Protein AF-A0A183HJS2-F1 (afdb_monomer_lite)

InterPro domains:
  IPR029033 Histidine phosphatase superfamily [G3DSA:3.40.50.1240] (1-101)
  IPR029033 Histidine phosphatase superfamily [SSF53254] (13-90)

pLDDT: mean 79.34, std 17.75, range [45.31, 97.69]

Sequence (130 aa):
MCTLDAKHKILSDGGYPKYTAAMFFELWNTTNGPGLKVYYHRNFTATQLENITNLLDHCSENMDSNGFCDYNKFRTHGIAYYPGNMNKLCHDMKSKRTSFHPDKHETKAAPTITVGPAVLTLLLSQVLIP

Radius of gyration: 26.14 Å; chains: 1; bounding box: 39×41×89 Å

Structure (mmCIF, N/CA/C/O backbone):
data_AF-A0A183HJS2-F1
#
_entry.id   AF-A0A183HJS2-F1
#
loop_
_atom_site.group_PDB
_atom_site.id
_atom_site.type_symbol
_atom_site.label_atom_id
_atom_site.label_alt_id
_atom_site.label_comp_id
_atom_site.label_asym_id
_atom_site.label_entity_id
_atom_site.label_seq_id
_atom_site.pdbx_PDB_ins_code
_atom_site.Cartn_x
_atom_site.Cartn_y
_atom_site.Cartn_z
_atom_site.occupancy
_atom_site.B_iso_or_equiv
_atom_site.auth_seq_id
_atom_site.auth_comp_id
_atom_site.auth_asym_id
_atom_site.auth_atom_id
_atom_site.pdbx_PDB_model_num
ATOM 1 N N . MET A 1 1 ? 2.538 -4.875 -5.409 1.00 84.38 1 MET A N 1
ATOM 2 C CA . MET A 1 1 ? 1.829 -3.890 -6.265 1.00 84.38 1 MET A CA 1
ATOM 3 C C . MET A 1 1 ? 0.901 -4.559 -7.272 1.00 84.38 1 MET A C 1
ATOM 5 O O . MET A 1 1 ? -0.281 -4.262 -7.234 1.00 84.38 1 MET A O 1
ATOM 9 N N . CYS A 1 2 ? 1.385 -5.444 -8.157 1.00 84.50 2 CYS A N 1
ATOM 10 C CA . CYS A 1 2 ? 0.538 -6.061 -9.195 1.00 84.50 2 CYS A CA 1
ATOM 11 C C . CYS A 1 2 ? -0.557 -6.974 -8.629 1.00 84.50 2 CYS A C 1
ATOM 13 O O . CYS A 1 2 ? -1.706 -6.856 -9.020 1.00 84.50 2 CYS A O 1
ATOM 15 N N . THR A 1 3 ? -0.225 -7.818 -7.651 1.00 85.94 3 THR A N 1
ATOM 16 C CA . THR A 1 3 ? -1.185 -8.693 -6.949 1.00 85.94 3 THR A CA 1
ATOM 17 C C . THR A 1 3 ? -2.167 -7.940 -6.047 1.00 85.94 3 THR A C 1
ATOM 19 O O . THR A 1 3 ? -2.972 -8.562 -5.375 1.00 85.94 3 THR A O 1
ATOM 22 N N . LEU A 1 4 ? -2.058 -6.612 -5.979 1.00 86.38 4 LEU A N 1
ATOM 23 C CA . LEU A 1 4 ? -2.936 -5.732 -5.204 1.00 86.38 4 LEU A CA 1
ATOM 24 C C . LEU A 1 4 ? -3.730 -4.791 -6.124 1.00 86.38 4 LEU A C 1
ATOM 26 O O . LEU A 1 4 ? -4.245 -3.784 -5.650 1.00 86.38 4 LEU A O 1
ATOM 30 N N . ASP A 1 5 ? -3.685 -5.045 -7.440 1.00 85.88 5 ASP A N 1
ATOM 31 C CA . ASP A 1 5 ? -4.206 -4.186 -8.512 1.00 85.88 5 ASP A CA 1
ATOM 32 C C . ASP A 1 5 ? -3.887 -2.685 -8.323 1.00 85.88 5 ASP A C 1
ATOM 34 O O . ASP A 1 5 ? -4.680 -1.785 -8.590 1.00 85.88 5 ASP A O 1
ATOM 38 N N . ALA A 1 6 ? -2.685 -2.387 -7.821 1.00 89.31 6 ALA A N 1
ATOM 39 C CA . ALA A 1 6 ? -2.305 -1.028 -7.430 1.00 89.31 6 ALA A CA 1
ATOM 40 C C . ALA A 1 6 ? -1.150 -0.460 -8.265 1.00 89.31 6 ALA A C 1
ATOM 42 O O . ALA A 1 6 ? -0.761 0.692 -8.082 1.00 89.31 6 ALA A O 1
ATOM 43 N N . LYS A 1 7 ? -0.574 -1.242 -9.194 1.00 89.44 7 LYS A N 1
ATOM 44 C CA . LYS A 1 7 ? 0.617 -0.823 -9.958 1.00 89.44 7 LYS A CA 1
ATOM 45 C C . LYS A 1 7 ? 0.375 0.497 -10.689 1.00 89.44 7 LYS A C 1
ATOM 47 O O . LYS A 1 7 ? 1.126 1.438 -10.470 1.00 89.44 7 LYS A O 1
ATOM 52 N N . HIS A 1 8 ? -0.656 0.562 -11.527 1.00 89.12 8 HIS A N 1
ATOM 53 C CA . HIS A 1 8 ? -0.938 1.742 -12.350 1.00 89.12 8 HIS A CA 1
ATOM 54 C C . HIS A 1 8 ? -1.498 2.918 -11.542 1.00 89.12 8 HIS A C 1
ATOM 56 O O . HIS A 1 8 ? -1.366 4.060 -11.960 1.00 89.12 8 HIS A O 1
ATOM 62 N N . LYS A 1 9 ? -2.069 2.639 -10.363 1.00 90.69 9 LYS A N 1
ATOM 63 C CA . LYS A 1 9 ? -2.579 3.650 -9.428 1.00 90.69 9 LYS A CA 1
ATOM 64 C C . LYS A 1 9 ? -1.433 4.341 -8.673 1.00 90.69 9 LYS A C 1
ATOM 66 O O . LYS A 1 9 ? -1.489 5.538 -8.429 1.00 90.69 9 LYS A O 1
ATOM 71 N N . ILE A 1 10 ? -0.377 3.597 -8.327 1.00 91.38 10 ILE A N 1
ATOM 72 C CA . ILE A 1 10 ? 0.778 4.113 -7.570 1.00 91.38 10 ILE A CA 1
ATOM 73 C C . ILE A 1 10 ? 1.897 4.618 -8.503 1.00 91.38 10 ILE A C 1
ATOM 75 O O . ILE A 1 10 ? 2.550 5.626 -8.216 1.00 91.38 10 ILE A O 1
ATOM 79 N N . LEU A 1 11 ? 2.145 3.917 -9.614 1.00 90.00 11 LEU A N 1
ATOM 80 C CA . LEU A 1 11 ? 3.157 4.245 -10.623 1.00 90.00 11 LEU A CA 1
ATOM 81 C C . LEU A 1 11 ? 2.471 4.846 -11.854 1.00 90.00 11 LEU A C 1
ATOM 83 O O . LEU A 1 11 ? 2.311 4.165 -12.868 1.00 90.00 11 LEU A O 1
ATOM 87 N N . SER A 1 12 ? 2.071 6.114 -11.751 1.00 72.31 12 SER A N 1
ATOM 88 C CA . SER A 1 12 ? 1.298 6.850 -12.763 1.00 72.31 12 SER A CA 1
ATOM 89 C C . SER A 1 12 ? 1.893 6.787 -14.180 1.00 72.31 12 SER A C 1
ATOM 91 O O . SER A 1 12 ? 1.156 6.798 -15.158 1.00 72.31 12 SER A O 1
ATOM 93 N N . ASP A 1 13 ? 3.214 6.623 -14.297 1.00 74.81 13 ASP A N 1
ATOM 94 C CA . ASP A 1 13 ? 3.931 6.588 -15.580 1.00 74.81 13 ASP A CA 1
ATOM 95 C C . ASP A 1 13 ? 4.028 5.167 -16.178 1.00 74.81 13 ASP A C 1
ATOM 97 O O . ASP A 1 13 ? 4.746 4.933 -17.150 1.00 74.81 13 ASP A O 1
ATOM 101 N N . GLY A 1 14 ? 3.396 4.164 -15.554 1.00 67.12 14 GLY A N 1
ATOM 102 C CA . GLY A 1 14 ? 3.448 2.758 -15.983 1.00 67.12 14 GLY A CA 1
ATOM 103 C C . GLY A 1 14 ? 4.801 2.058 -15.774 1.00 67.12 14 GLY A C 1
ATOM 104 O O . GLY A 1 14 ? 4.945 0.880 -16.117 1.00 67.12 14 GLY A O 1
ATOM 105 N N . GLY A 1 15 ? 5.777 2.760 -15.191 1.00 83.38 15 GLY A N 1
ATOM 106 C CA . GLY A 1 15 ? 7.144 2.290 -14.976 1.00 83.38 15 GLY A CA 1
ATOM 107 C C . GLY A 1 15 ? 7.318 1.281 -13.835 1.00 83.38 15 GLY A C 1
ATOM 108 O O . GLY A 1 15 ? 6.386 0.602 -13.396 1.00 83.38 15 GLY A O 1
ATOM 109 N N . TYR A 1 16 ? 8.559 1.181 -13.359 1.00 90.00 16 TYR A N 1
ATOM 110 C CA . TYR A 1 16 ? 8.962 0.339 -12.230 1.00 90.00 16 TYR A CA 1
ATOM 111 C C . TYR A 1 16 ? 9.289 1.195 -10.997 1.00 90.00 16 TYR A C 1
ATOM 113 O O . TYR A 1 16 ? 9.641 2.371 -11.156 1.00 90.00 16 TYR A O 1
ATOM 121 N N . PRO A 1 17 ? 9.199 0.629 -9.777 1.00 92.88 17 PRO A N 1
ATOM 122 C CA . PRO A 1 17 ? 9.664 1.304 -8.568 1.00 92.88 17 PRO A CA 1
ATOM 123 C C . PRO A 1 17 ? 11.116 1.780 -8.728 1.00 92.88 17 PRO A C 1
ATOM 125 O O . PRO A 1 17 ? 11.950 1.070 -9.293 1.00 92.88 17 PRO A O 1
ATOM 128 N N . LYS A 1 18 ? 11.416 3.002 -8.274 1.00 92.69 18 LYS A N 1
ATOM 129 C CA . LYS A 1 18 ? 12.769 3.573 -8.353 1.00 92.69 18 LYS A CA 1
ATOM 130 C C . LYS A 1 18 ? 13.671 2.973 -7.268 1.00 92.69 18 LYS A C 1
ATOM 132 O O . LYS A 1 18 ? 13.202 2.299 -6.356 1.00 92.69 18 LYS A O 1
ATOM 137 N N . TYR A 1 19 ? 14.976 3.233 -7.358 1.00 93.88 19 TYR A N 1
ATOM 138 C CA . TYR A 1 19 ? 15.920 2.878 -6.296 1.00 93.88 19 TYR A CA 1
ATOM 139 C C . TYR A 1 19 ? 15.426 3.400 -4.934 1.00 93.88 19 TYR A C 1
ATOM 141 O O . TYR A 1 19 ? 14.994 4.550 -4.853 1.00 93.88 19 TYR A O 1
ATOM 149 N N . THR A 1 20 ? 15.473 2.522 -3.922 1.00 95.94 20 THR A N 1
ATOM 150 C CA . THR A 1 20 ? 14.920 2.665 -2.554 1.00 95.94 20 THR A CA 1
ATOM 151 C C . THR A 1 20 ? 13.403 2.839 -2.435 1.00 95.94 20 THR A C 1
ATOM 153 O O . THR A 1 20 ? 12.898 3.165 -1.357 1.00 95.94 20 THR A O 1
ATOM 156 N N . ALA A 1 21 ? 12.648 2.590 -3.504 1.00 95.56 21 ALA A N 1
ATOM 157 C CA . ALA A 1 21 ? 11.203 2.515 -3.387 1.00 95.56 21 ALA A CA 1
ATOM 158 C C . ALA A 1 21 ? 10.793 1.377 -2.441 1.00 95.56 21 ALA A C 1
ATOM 160 O O . ALA A 1 21 ? 11.324 0.267 -2.526 1.00 95.56 21 ALA A O 1
ATOM 161 N N . ALA A 1 22 ? 9.834 1.645 -1.561 1.00 96.06 22 ALA A N 1
ATOM 162 C CA . ALA A 1 22 ? 9.387 0.686 -0.558 1.00 96.06 22 ALA A CA 1
ATOM 163 C C . ALA A 1 22 ? 7.885 0.820 -0.304 1.00 96.06 22 ALA A C 1
ATOM 165 O O . ALA A 1 22 ? 7.343 1.924 -0.299 1.00 96.06 22 ALA A O 1
ATOM 166 N N . MET A 1 23 ? 7.217 -0.312 -0.088 1.00 96.31 23 MET A N 1
ATOM 167 C CA . MET A 1 23 ? 5.850 -0.352 0.428 1.00 96.31 23 MET A CA 1
ATOM 168 C C . MET A 1 23 ? 5.891 -0.780 1.891 1.00 96.31 23 MET A C 1
ATOM 170 O O . MET A 1 23 ? 6.537 -1.775 2.217 1.00 96.31 23 MET A O 1
ATOM 174 N N . PHE A 1 24 ? 5.163 -0.071 2.742 1.00 97.19 24 PHE A N 1
ATOM 175 C CA . PHE A 1 24 ? 5.025 -0.387 4.159 1.00 97.19 24 PHE A CA 1
ATOM 176 C C . PHE A 1 24 ? 3.584 -0.792 4.417 1.00 97.19 24 PHE A C 1
ATOM 178 O O . PHE A 1 24 ? 2.667 -0.063 4.049 1.00 97.19 24 PHE A O 1
ATOM 185 N N . PHE A 1 25 ? 3.395 -1.962 5.019 1.00 96.44 25 PHE A N 1
ATOM 186 C CA . PHE A 1 25 ? 2.091 -2.466 5.428 1.00 96.44 25 PHE A CA 1
ATOM 187 C C . PHE A 1 25 ? 2.055 -2.451 6.946 1.00 96.44 25 PHE A C 1
ATOM 189 O O . PHE A 1 25 ? 2.836 -3.149 7.593 1.00 96.44 25 PHE A O 1
ATOM 196 N N . GLU A 1 26 ? 1.156 -1.657 7.502 1.00 97.38 26 GLU A N 1
ATOM 197 C CA . GLU A 1 26 ? 0.990 -1.519 8.937 1.00 97.38 26 GLU A CA 1
ATOM 198 C C . GLU A 1 26 ? -0.354 -2.106 9.346 1.00 97.38 26 GLU A C 1
ATOM 200 O O . GLU A 1 26 ? -1.410 -1.668 8.881 1.00 97.38 26 GLU A O 1
ATOM 205 N N . LEU A 1 27 ? -0.304 -3.103 10.225 1.00 97.19 27 LEU A N 1
ATOM 206 C CA . LEU A 1 27 ? -1.487 -3.690 10.833 1.00 97.19 27 LEU A CA 1
ATOM 207 C C . LEU A 1 27 ? -1.723 -3.039 12.194 1.00 97.19 27 LEU A C 1
ATOM 209 O O . LEU A 1 27 ? -0.882 -3.121 13.088 1.00 97.19 27 LEU A O 1
ATOM 213 N N . TRP A 1 28 ? -2.884 -2.421 12.343 1.00 97.56 28 TRP A N 1
ATOM 214 C CA . TRP A 1 28 ? -3.281 -1.670 13.522 1.00 97.56 28 TRP A CA 1
ATOM 215 C C . TRP A 1 28 ? -4.425 -2.366 14.247 1.00 97.56 28 TRP A C 1
ATOM 217 O O . TRP A 1 28 ? -5.328 -2.923 13.626 1.00 97.56 28 TRP A O 1
ATOM 227 N N . ASN A 1 29 ? -4.416 -2.290 15.575 1.00 96.25 29 ASN A N 1
ATOM 228 C CA . ASN A 1 29 ? -5.573 -2.649 16.383 1.00 96.25 29 ASN A CA 1
ATOM 229 C C . ASN A 1 29 ? -6.473 -1.413 16.531 1.00 96.25 29 ASN A C 1
ATOM 231 O O . ASN A 1 29 ? -6.107 -0.477 17.242 1.00 96.25 29 ASN A O 1
ATOM 235 N N . THR A 1 30 ? -7.607 -1.380 15.830 1.00 94.62 30 THR A N 1
ATOM 236 C CA . THR A 1 30 ? -8.547 -0.244 15.839 1.00 94.62 30 THR A CA 1
ATOM 237 C C . THR A 1 30 ? -9.792 -0.564 16.668 1.00 94.62 30 THR A C 1
ATOM 239 O O . THR A 1 30 ? -10.017 -1.709 17.062 1.00 94.62 30 THR A O 1
ATOM 242 N N . THR A 1 31 ? -10.655 0.428 16.897 1.00 92.69 31 THR A N 1
ATOM 243 C CA . THR A 1 31 ? -11.947 0.220 17.576 1.00 92.69 31 THR A CA 1
ATOM 244 C C . THR A 1 31 ? -12.899 -0.687 16.795 1.00 92.69 31 THR A C 1
ATOM 246 O O . THR A 1 31 ? -13.771 -1.305 17.396 1.00 92.69 31 THR A O 1
ATOM 249 N N . ASN A 1 32 ? -12.720 -0.792 15.474 1.00 89.50 32 ASN A N 1
ATOM 250 C CA . ASN A 1 32 ? -13.551 -1.601 14.579 1.00 89.50 32 ASN A CA 1
ATOM 251 C C . ASN A 1 32 ? -12.914 -2.970 14.264 1.00 89.50 32 ASN A C 1
ATOM 253 O O . ASN A 1 32 ? -13.400 -3.695 13.399 1.00 89.50 32 ASN A O 1
ATOM 257 N N . GLY A 1 33 ? -11.823 -3.328 14.954 1.00 93.12 33 GLY A N 1
ATOM 258 C CA . GLY A 1 33 ? -11.033 -4.532 14.701 1.00 93.12 33 GLY A CA 1
ATOM 259 C C . GLY A 1 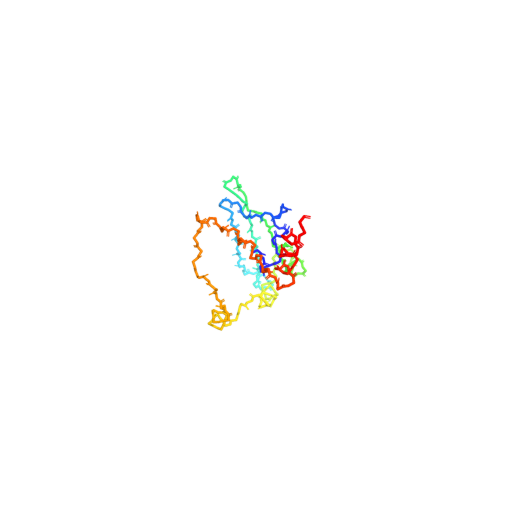33 ? -9.697 -4.242 13.999 1.00 93.12 33 GLY A C 1
ATOM 260 O O . GLY A 1 33 ? -9.213 -3.107 14.022 1.00 93.12 33 GLY A O 1
ATOM 261 N N . PRO A 1 34 ? -9.042 -5.256 13.409 1.00 96.06 34 PRO A N 1
ATOM 262 C CA . PRO A 1 34 ? -7.765 -5.067 12.729 1.00 96.06 34 PRO A CA 1
ATOM 263 C C . PRO A 1 34 ? -7.926 -4.184 11.483 1.00 96.06 34 PRO A C 1
ATOM 265 O O . PRO A 1 34 ? -8.688 -4.508 10.571 1.00 96.06 34 PRO A O 1
ATOM 268 N N . GLY A 1 35 ? -7.182 -3.081 11.443 1.00 96.88 35 GLY A N 1
ATOM 269 C CA . GLY A 1 35 ? -7.170 -2.122 10.342 1.00 96.88 35 GLY A CA 1
ATOM 270 C C . GLY A 1 35 ? -5.815 -2.093 9.644 1.00 96.88 35 GLY A C 1
ATOM 271 O O . GLY A 1 35 ? -4.773 -2.191 10.288 1.00 96.88 35 GLY A O 1
ATOM 272 N N . LEU A 1 36 ? -5.818 -1.949 8.326 1.00 96.88 36 LEU A N 1
ATOM 273 C CA . LEU A 1 36 ? -4.614 -1.864 7.508 1.00 96.88 36 LEU A CA 1
ATOM 274 C C . LEU A 1 36 ? -4.380 -0.418 7.058 1.00 96.88 36 LEU A C 1
ATOM 276 O O . LEU A 1 36 ? -5.288 0.219 6.519 1.00 96.88 36 LEU A O 1
ATOM 280 N N . LYS A 1 37 ? -3.143 0.064 7.208 1.00 97.25 37 LYS A N 1
ATOM 281 C CA . LYS A 1 37 ? -2.626 1.215 6.457 1.00 97.25 37 LYS A CA 1
ATOM 282 C C . LYS A 1 37 ? -1.452 0.793 5.598 1.00 97.25 37 LYS A C 1
ATOM 284 O O . LYS A 1 37 ? -0.605 0.007 6.018 1.00 97.25 37 LYS A O 1
ATOM 289 N N . VAL A 1 38 ? -1.418 1.317 4.381 1.00 97.06 38 VAL A N 1
ATOM 290 C CA . VAL A 1 38 ? -0.355 1.047 3.424 1.00 97.06 38 VAL A CA 1
ATOM 291 C C . VAL A 1 38 ? 0.248 2.350 2.951 1.00 97.06 38 VAL A C 1
ATOM 293 O O . VAL A 1 38 ? -0.456 3.264 2.515 1.00 97.06 38 VAL A O 1
ATOM 296 N N . TYR A 1 39 ? 1.570 2.402 3.012 1.00 97.69 39 TYR A N 1
ATOM 297 C CA . TYR A 1 39 ? 2.347 3.552 2.601 1.00 97.69 39 TYR A CA 1
ATOM 298 C C . TYR A 1 39 ? 3.330 3.204 1.492 1.00 97.69 39 TYR A C 1
ATOM 300 O O . TYR A 1 39 ? 3.800 2.068 1.393 1.00 97.69 39 TYR A O 1
ATOM 308 N N . TYR A 1 40 ? 3.669 4.198 0.677 1.00 96.94 40 TYR A N 1
ATOM 309 C CA . TYR A 1 40 ? 4.663 4.084 -0.376 1.00 96.94 40 TYR A CA 1
ATOM 310 C C . TYR A 1 40 ? 5.731 5.166 -0.253 1.00 96.94 40 TYR A C 1
ATOM 312 O O . TYR A 1 40 ? 5.441 6.358 -0.195 1.00 96.94 40 TYR A O 1
ATOM 320 N N . HIS A 1 41 ? 6.983 4.732 -0.244 1.00 97.06 41 HIS A N 1
ATOM 321 C CA . HIS A 1 41 ? 8.158 5.575 -0.384 1.00 97.06 41 HIS A CA 1
ATOM 322 C C . HIS A 1 41 ? 8.632 5.493 -1.834 1.00 97.06 41 HIS A C 1
ATOM 324 O O . HIS A 1 41 ? 8.887 4.393 -2.328 1.00 97.06 41 HIS A O 1
ATOM 330 N N . ARG A 1 42 ? 8.727 6.626 -2.542 1.00 93.62 42 ARG A N 1
ATOM 331 C CA . ARG A 1 42 ? 8.948 6.608 -4.001 1.00 93.62 42 ARG A CA 1
ATOM 332 C C . ARG A 1 42 ? 10.387 6.357 -4.426 1.00 93.62 42 ARG A C 1
ATOM 334 O O . ARG A 1 42 ? 10.595 5.688 -5.436 1.00 93.62 42 ARG A O 1
ATOM 341 N N . ASN A 1 43 ? 11.353 6.986 -3.761 1.00 94.06 43 ASN A N 1
ATOM 342 C CA . ASN A 1 43 ? 12.755 7.017 -4.182 1.00 94.06 43 ASN A CA 1
ATOM 343 C C . ASN A 1 43 ? 13.651 7.596 -3.076 1.00 94.06 43 ASN A C 1
ATOM 345 O O . ASN A 1 43 ? 13.155 8.110 -2.084 1.00 94.06 43 ASN A O 1
ATOM 349 N N . PHE A 1 44 ? 14.967 7.592 -3.287 1.00 95.12 44 PHE A N 1
ATOM 350 C CA . PHE A 1 44 ? 15.955 8.036 -2.293 1.00 95.12 44 PHE A CA 1
ATOM 351 C C . PHE A 1 44 ? 15.870 9.515 -1.878 1.00 95.12 44 PHE A C 1
ATOM 353 O O . PHE A 1 44 ? 16.456 9.882 -0.865 1.00 95.12 44 PHE A O 1
ATOM 360 N N . THR A 1 45 ? 15.175 10.356 -2.648 1.00 95.31 45 THR A N 1
ATOM 361 C CA . THR A 1 45 ? 14.949 11.774 -2.314 1.00 95.31 45 THR A CA 1
ATOM 362 C C . THR A 1 45 ? 13.621 12.018 -1.604 1.00 95.31 45 THR A C 1
ATOM 364 O O . THR A 1 45 ? 13.382 13.128 -1.133 1.00 95.31 45 THR A O 1
ATOM 367 N N . ALA A 1 46 ? 12.742 11.013 -1.532 1.00 94.31 46 ALA A N 1
ATOM 368 C CA . ALA A 1 46 ? 11.463 11.150 -0.860 1.00 94.31 46 ALA A CA 1
ATOM 369 C C . ALA A 1 46 ? 11.690 11.312 0.649 1.00 94.31 46 ALA A C 1
ATOM 371 O O . ALA A 1 46 ? 12.338 10.497 1.295 1.00 94.31 46 ALA A O 1
ATOM 372 N N . THR A 1 47 ? 11.151 12.387 1.215 1.00 95.25 47 THR A N 1
ATOM 373 C CA . THR A 1 47 ? 11.256 12.687 2.651 1.00 95.25 47 THR A CA 1
ATOM 374 C C . THR A 1 47 ? 10.030 12.234 3.436 1.00 95.25 47 THR A C 1
ATOM 376 O O . THR A 1 47 ? 10.015 12.320 4.661 1.00 95.25 47 THR A O 1
ATOM 379 N N . GLN A 1 48 ? 8.988 11.770 2.743 1.00 95.88 48 GLN A N 1
ATOM 380 C CA . GLN A 1 48 ? 7.709 11.389 3.327 1.00 95.88 48 GLN A CA 1
ATOM 381 C C . GLN A 1 48 ? 7.204 10.073 2.744 1.00 95.88 48 GLN A C 1
ATOM 383 O O . GLN A 1 48 ? 7.547 9.677 1.628 1.00 95.88 48 GLN A O 1
ATOM 388 N N . LEU A 1 49 ? 6.359 9.418 3.533 1.00 96.44 49 LEU A N 1
ATOM 389 C CA . LEU A 1 49 ? 5.609 8.241 3.138 1.00 96.44 49 LEU A CA 1
ATOM 390 C C . LEU 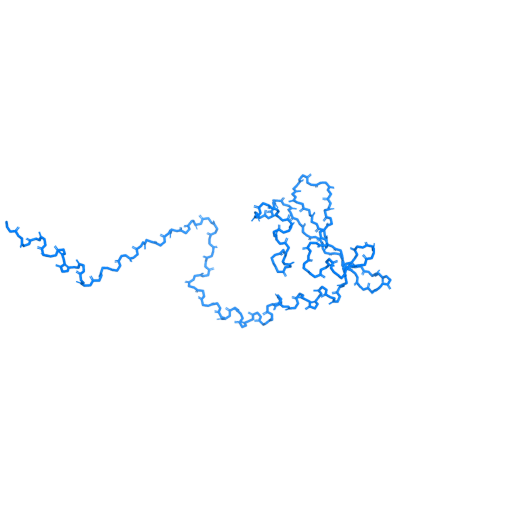A 1 49 ? 4.244 8.669 2.599 1.00 96.44 49 LEU A C 1
ATOM 392 O O . LEU A 1 49 ? 3.482 9.349 3.285 1.00 96.44 49 LEU A O 1
ATOM 396 N N . GLU A 1 50 ? 3.915 8.250 1.384 1.00 95.88 50 GLU A N 1
ATOM 397 C CA . GLU A 1 50 ? 2.613 8.522 0.779 1.00 95.88 50 GLU A CA 1
ATOM 398 C C . GLU A 1 50 ? 1.606 7.481 1.251 1.00 95.88 50 GLU A C 1
ATOM 400 O O . GLU A 1 50 ? 1.831 6.285 1.073 1.00 95.88 50 GLU A O 1
ATOM 405 N N . ASN A 1 51 ? 0.487 7.907 1.836 1.00 96.56 51 ASN A N 1
ATOM 406 C CA . ASN A 1 51 ? -0.599 6.982 2.145 1.00 96.56 51 ASN A CA 1
ATOM 407 C C . ASN A 1 51 ? -1.267 6.538 0.838 1.00 96.56 51 ASN A C 1
ATOM 409 O O . ASN A 1 51 ? -1.879 7.345 0.143 1.00 96.56 51 ASN A O 1
ATOM 413 N N . ILE A 1 52 ? -1.152 5.249 0.531 1.00 96.06 52 ILE A N 1
ATOM 414 C CA . ILE A 1 52 ? -1.701 4.621 -0.675 1.00 96.06 52 ILE A CA 1
ATOM 415 C C . ILE A 1 52 ? -2.802 3.610 -0.345 1.00 96.06 52 ILE A C 1
ATOM 417 O O . ILE A 1 52 ? -3.193 2.835 -1.212 1.00 96.06 52 ILE A O 1
ATOM 421 N N . THR A 1 53 ? -3.295 3.585 0.896 1.00 96.44 53 THR A N 1
ATOM 422 C CA . THR A 1 53 ? -4.274 2.591 1.372 1.00 96.44 53 THR A CA 1
ATOM 423 C C 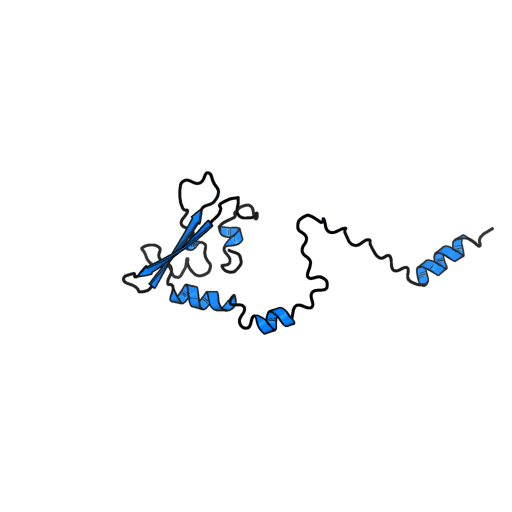. THR A 1 53 ? -5.512 2.538 0.478 1.00 96.44 53 THR A C 1
ATOM 425 O O . THR A 1 53 ? -5.956 1.460 0.102 1.00 96.44 53 THR A O 1
ATOM 428 N N . ASN A 1 54 ? -6.023 3.697 0.062 1.00 95.44 54 ASN A N 1
ATOM 429 C CA . ASN A 1 54 ? -7.192 3.808 -0.813 1.00 95.44 54 ASN A CA 1
ATOM 430 C C . ASN A 1 54 ? -6.922 3.408 -2.276 1.00 95.44 54 ASN A C 1
ATOM 432 O O . ASN A 1 54 ? -7.868 3.278 -3.046 1.00 95.44 54 ASN A O 1
ATOM 436 N N . LEU A 1 55 ? -5.656 3.249 -2.674 1.00 94.12 55 LEU A N 1
ATOM 437 C CA . LEU A 1 55 ? -5.269 2.818 -4.020 1.00 94.12 55 LEU A CA 1
ATOM 438 C C . LEU A 1 55 ? -5.195 1.296 -4.145 1.00 94.12 55 LEU A C 1
ATOM 440 O O . LEU A 1 55 ? -5.096 0.782 -5.260 1.00 94.12 55 LEU A O 1
ATOM 444 N N . LEU A 1 56 ? -5.185 0.576 -3.022 1.00 92.12 56 LEU A N 1
ATOM 445 C CA . LEU A 1 56 ? -5.234 -0.878 -3.027 1.00 92.12 56 LEU A CA 1
ATOM 446 C C . LEU A 1 56 ? -6.643 -1.340 -3.371 1.00 92.12 56 LEU A C 1
ATOM 448 O O . LEU A 1 56 ? -7.634 -0.737 -2.950 1.00 92.12 56 LEU A O 1
ATOM 452 N N . ASP A 1 57 ? -6.711 -2.429 -4.128 1.00 87.50 57 ASP A N 1
ATOM 453 C CA . ASP A 1 57 ? -7.984 -3.016 -4.508 1.00 87.50 57 ASP A CA 1
ATOM 454 C C . ASP A 1 57 ? -8.845 -3.352 -3.292 1.00 87.50 57 ASP A C 1
ATOM 456 O O . ASP A 1 57 ? -8.340 -3.783 -2.250 1.00 87.50 57 ASP A O 1
ATOM 460 N N . HIS A 1 58 ? -10.146 -3.115 -3.431 1.00 87.38 58 HIS A N 1
ATOM 461 C CA . HIS A 1 58 ? -11.156 -3.293 -2.388 1.00 87.38 58 HIS A 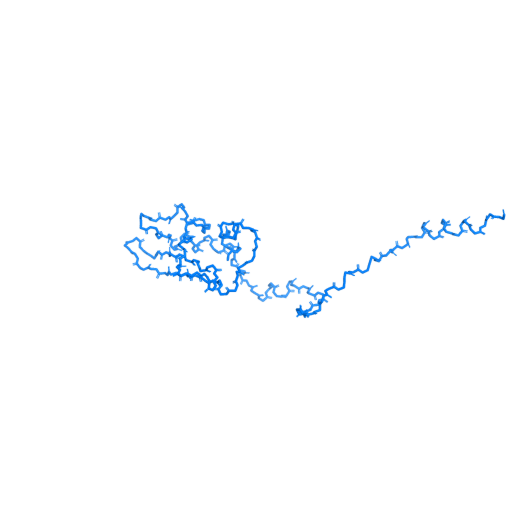CA 1
ATOM 462 C C . HIS A 1 58 ? -10.953 -2.493 -1.089 1.00 87.38 58 HIS A C 1
ATOM 464 O O . HIS A 1 58 ? -11.808 -2.573 -0.210 1.00 87.38 58 HIS A O 1
ATOM 470 N N . CYS A 1 59 ? -9.899 -1.687 -0.935 1.00 93.19 59 CYS A N 1
ATOM 471 C CA . CYS A 1 59 ? -9.729 -0.893 0.280 1.00 93.19 59 CYS A CA 1
ATOM 472 C C . CYS A 1 59 ? -10.558 0.393 0.267 1.00 93.19 59 CYS A C 1
ATOM 474 O O . CYS A 1 59 ? -11.156 0.711 1.288 1.00 93.19 59 CYS A O 1
ATOM 476 N N . SER A 1 60 ? -10.680 1.098 -0.862 1.00 91.06 60 SER A N 1
ATOM 477 C CA . SER A 1 60 ? -11.448 2.356 -0.937 1.00 91.06 60 SER A CA 1
ATOM 478 C C . SER A 1 60 ? -12.893 2.231 -0.440 1.00 91.06 60 SER A C 1
ATOM 480 O O . SER A 1 60 ? -13.404 3.143 0.200 1.00 91.06 60 SER A O 1
ATOM 482 N N . GLU A 1 61 ? -13.540 1.097 -0.714 1.00 93.12 61 GLU A N 1
ATOM 483 C CA . GLU A 1 61 ? -14.929 0.805 -0.326 1.00 93.12 61 GLU A CA 1
ATOM 484 C C . GLU A 1 61 ? -15.058 0.236 1.095 1.00 93.12 61 GLU A C 1
ATOM 486 O O . GLU A 1 61 ? -16.149 0.217 1.656 1.00 93.12 61 GLU A O 1
ATOM 491 N N . ASN A 1 62 ? -13.954 -0.237 1.678 1.00 93.62 62 ASN A N 1
ATOM 492 C CA . ASN A 1 62 ? -13.916 -0.903 2.982 1.00 93.62 62 ASN A CA 1
ATOM 493 C C . ASN A 1 62 ? -13.019 -0.147 3.976 1.00 93.62 62 ASN A C 1
ATOM 495 O O . ASN A 1 62 ? -12.421 -0.752 4.866 1.00 93.62 62 ASN A O 1
ATOM 499 N N . MET A 1 63 ? -12.889 1.168 3.799 1.00 94.88 63 MET A N 1
ATOM 500 C CA . MET A 1 63 ? -12.148 2.041 4.703 1.00 94.88 63 MET A CA 1
ATOM 501 C C . MET A 1 63 ? -13.068 2.675 5.745 1.00 94.88 63 MET A C 1
ATOM 503 O O . MET A 1 63 ? -14.192 3.074 5.443 1.00 94.88 63 MET A O 1
ATOM 507 N N . ASP A 1 64 ? -12.572 2.799 6.973 1.00 93.94 64 ASP A N 1
ATOM 508 C CA . ASP A 1 64 ? -13.240 3.564 8.021 1.00 93.94 64 ASP A CA 1
ATOM 509 C C . ASP A 1 64 ? -12.992 5.080 7.884 1.00 93.94 64 ASP A C 1
ATOM 511 O O . ASP A 1 64 ? -12.207 5.550 7.054 1.00 93.94 64 ASP A O 1
ATOM 515 N N . SER A 1 65 ? -13.644 5.873 8.739 1.00 93.25 65 SER A N 1
ATOM 516 C CA . SER A 1 65 ? -13.506 7.337 8.750 1.00 93.25 65 SER A CA 1
ATOM 517 C C . SER A 1 65 ? -12.098 7.836 9.104 1.00 93.25 65 SER A C 1
ATOM 519 O O . SER A 1 65 ? -11.788 8.998 8.859 1.00 93.25 65 SER A O 1
ATOM 521 N N . ASN A 1 66 ? -11.247 6.985 9.684 1.00 93.75 66 ASN A N 1
ATOM 522 C CA . ASN A 1 66 ? -9.862 7.301 10.047 1.00 93.75 66 ASN A CA 1
ATOM 523 C C . ASN A 1 66 ? -8.861 6.858 8.963 1.00 93.75 66 ASN A C 1
ATOM 525 O O . ASN A 1 66 ? -7.639 7.019 9.112 1.00 93.75 66 ASN A O 1
ATOM 529 N N . GLY A 1 67 ? -9.374 6.301 7.867 1.00 94.75 67 GLY A N 1
ATOM 530 C CA . GLY A 1 67 ? -8.603 5.861 6.724 1.00 94.75 67 GLY A CA 1
ATOM 531 C C . GLY A 1 67 ? -7.910 4.509 6.915 1.00 94.75 67 GLY A C 1
ATOM 532 O O . GLY A 1 67 ? -6.890 4.278 6.262 1.00 94.75 67 GLY A O 1
ATOM 533 N N . PHE A 1 68 ? -8.408 3.638 7.798 1.00 96.94 68 PHE A N 1
ATOM 534 C CA . PHE A 1 68 ? -7.963 2.243 7.892 1.00 96.94 68 PHE A CA 1
ATOM 535 C C . PHE A 1 68 ? -8.816 1.351 6.996 1.00 96.94 68 PHE A C 1
ATOM 537 O O . PHE A 1 68 ? -10.039 1.402 7.063 1.00 96.94 68 PHE A O 1
ATOM 544 N N . CYS A 1 69 ? -8.176 0.509 6.189 1.00 96.75 69 CYS A N 1
ATOM 545 C CA . CYS A 1 69 ? -8.855 -0.528 5.417 1.00 96.75 69 CYS A CA 1
ATOM 546 C C . CYS A 1 69 ? -9.177 -1.729 6.316 1.00 96.75 69 CYS A C 1
ATOM 548 O O . CYS A 1 69 ? -8.309 -2.177 7.069 1.00 96.75 69 CYS A O 1
ATOM 550 N N . ASP A 1 70 ? -10.393 -2.267 6.238 1.00 95.62 70 ASP A N 1
ATOM 551 C CA . ASP A 1 70 ? -10.771 -3.488 6.955 1.00 95.62 70 ASP A CA 1
ATOM 552 C C . ASP A 1 70 ? -9.848 -4.649 6.545 1.00 95.62 70 ASP A C 1
ATOM 554 O O . ASP A 1 70 ? -9.806 -5.078 5.384 1.00 95.62 70 ASP A O 1
ATOM 558 N N . TYR A 1 71 ? -9.095 -5.177 7.513 1.00 94.06 71 TYR A N 1
ATOM 559 C CA . TYR A 1 71 ? -8.111 -6.222 7.248 1.00 94.06 71 TYR A CA 1
ATOM 560 C C . TYR A 1 71 ? -8.747 -7.540 6.789 1.00 94.06 71 TYR A C 1
ATOM 562 O O . TYR A 1 71 ? -8.167 -8.249 5.963 1.00 94.06 71 TYR A O 1
ATOM 570 N N . ASN A 1 72 ? -9.933 -7.891 7.290 1.00 91.31 72 ASN A N 1
ATOM 571 C CA . ASN A 1 72 ? -10.609 -9.125 6.895 1.00 91.31 72 ASN A CA 1
ATOM 572 C C . ASN A 1 72 ? -11.080 -9.047 5.444 1.00 9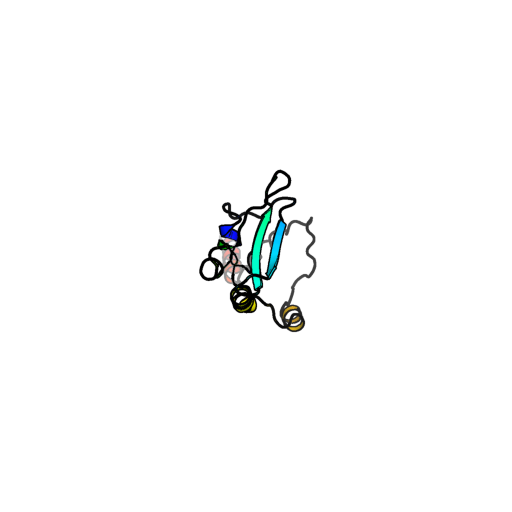1.31 72 ASN A C 1
ATOM 574 O O . ASN A 1 72 ? -10.938 -10.028 4.704 1.00 91.31 72 ASN A O 1
ATOM 578 N N . LYS A 1 73 ? -11.586 -7.885 5.018 1.00 91.69 73 LYS A N 1
ATOM 579 C CA . LYS A 1 73 ? -11.924 -7.620 3.615 1.00 91.69 73 LYS A CA 1
ATOM 580 C C . LYS A 1 73 ? -10.673 -7.702 2.752 1.00 91.69 73 LYS A C 1
ATOM 582 O O . LYS A 1 73 ? -10.620 -8.552 1.864 1.00 91.69 73 LYS A O 1
ATOM 587 N N . PHE A 1 74 ? -9.631 -6.945 3.090 1.00 90.50 74 PHE A N 1
ATOM 588 C CA . PHE A 1 74 ? -8.352 -6.987 2.379 1.00 90.50 74 PHE A CA 1
ATOM 589 C C . PHE A 1 74 ? -7.811 -8.420 2.219 1.00 90.50 74 PHE A C 1
ATOM 591 O O . PHE A 1 74 ? -7.499 -8.861 1.111 1.00 90.50 74 PHE A O 1
ATOM 598 N N . ARG A 1 75 ? -7.759 -9.189 3.314 1.00 88.81 75 ARG A N 1
ATOM 599 C CA . ARG A 1 75 ? -7.272 -10.574 3.311 1.00 88.81 75 ARG A CA 1
ATOM 600 C C . ARG A 1 75 ? -8.122 -11.480 2.426 1.00 88.81 75 ARG A C 1
ATOM 602 O O . ARG A 1 75 ? -7.559 -12.271 1.677 1.00 88.81 75 ARG A O 1
ATOM 609 N N . THR A 1 76 ? -9.448 -11.388 2.521 1.00 87.25 76 THR A N 1
ATOM 610 C CA . THR A 1 76 ? -10.370 -12.253 1.766 1.00 87.25 76 THR A CA 1
ATOM 611 C C . THR A 1 76 ? -10.196 -12.062 0.264 1.00 87.25 76 THR A C 1
ATOM 613 O O . THR A 1 76 ? -10.086 -13.044 -0.467 1.00 87.25 76 THR A O 1
ATOM 616 N N . HIS A 1 77 ? -10.083 -10.814 -0.190 1.00 81.62 77 HIS A N 1
ATOM 617 C CA . HIS A 1 77 ? -9.851 -10.509 -1.602 1.00 81.62 77 HIS A CA 1
ATOM 618 C C . HIS A 1 77 ? -8.425 -10.875 -2.051 1.00 81.62 77 HIS A C 1
ATOM 620 O O . HIS A 1 77 ? -8.227 -11.361 -3.163 1.00 81.62 77 HIS A O 1
ATOM 626 N N . GLY A 1 78 ? -7.437 -10.765 -1.158 1.00 80.00 78 GLY A N 1
ATOM 627 C CA . GLY A 1 78 ? -6.061 -11.197 -1.417 1.00 80.00 78 GLY A CA 1
ATOM 628 C C . GLY A 1 78 ? -5.894 -12.702 -1.675 1.00 80.00 78 GLY A C 1
ATOM 629 O O . GLY A 1 78 ? -4.938 -13.097 -2.345 1.00 80.00 78 GLY A O 1
ATOM 630 N N . ILE A 1 79 ? -6.818 -13.551 -1.202 1.00 76.69 79 ILE A N 1
ATOM 631 C CA . ILE A 1 79 ? -6.762 -15.013 -1.403 1.00 76.69 79 ILE A CA 1
ATOM 632 C C . ILE A 1 79 ? -6.784 -15.381 -2.890 1.00 76.69 79 ILE A C 1
ATOM 634 O O . ILE A 1 79 ? -6.123 -16.343 -3.273 1.00 76.69 79 ILE A O 1
ATOM 638 N N . ALA A 1 80 ? -7.468 -14.607 -3.739 1.00 76.25 80 ALA A N 1
ATOM 639 C CA . ALA A 1 80 ? -7.502 -14.859 -5.183 1.00 76.25 80 ALA A CA 1
ATOM 640 C C . ALA A 1 80 ? -6.105 -14.810 -5.832 1.00 76.25 80 ALA A C 1
ATOM 642 O O . ALA A 1 80 ? -5.866 -15.466 -6.844 1.00 76.25 80 ALA A O 1
ATOM 643 N N . TYR A 1 81 ? -5.171 -14.073 -5.226 1.00 77.62 81 TYR A N 1
ATOM 644 C CA . TYR A 1 81 ? -3.784 -13.955 -5.678 1.00 77.62 81 TYR A CA 1
ATOM 645 C C . TYR A 1 81 ? -2.826 -14.871 -4.912 1.00 77.62 81 TYR A C 1
ATOM 647 O O . TYR A 1 81 ? -1.622 -14.866 -5.181 1.00 77.62 81 TYR A O 1
ATOM 655 N N . TYR A 1 82 ? -3.328 -15.647 -3.949 1.00 79.19 82 TYR A N 1
ATOM 656 C CA . TYR A 1 82 ? -2.516 -16.612 -3.233 1.00 79.19 82 TYR A CA 1
ATOM 657 C C . TYR A 1 82 ? -2.190 -17.787 -4.168 1.00 79.19 82 TYR A C 1
ATOM 659 O O . TYR A 1 82 ? -3.105 -18.448 -4.659 1.00 79.19 82 TYR A O 1
ATOM 667 N N . PRO A 1 83 ? -0.904 -18.098 -4.407 1.00 73.00 83 PRO A N 1
ATOM 668 C CA . PRO A 1 83 ? -0.507 -19.118 -5.380 1.00 73.00 83 PRO A CA 1
ATOM 669 C C . PRO A 1 83 ? -0.951 -20.541 -4.993 1.00 73.00 83 PRO A C 1
ATOM 671 O O . PRO A 1 83 ? -0.865 -21.464 -5.800 1.00 73.00 83 PRO A O 1
ATOM 674 N N . GLY A 1 84 ? -1.425 -20.759 -3.764 1.00 83.19 84 GLY A N 1
ATOM 675 C CA . GLY A 1 84 ? -1.823 -22.080 -3.298 1.00 83.19 84 GLY A CA 1
ATOM 676 C C . GLY A 1 84 ? -0.612 -23.005 -3.187 1.00 83.19 84 GLY A C 1
ATOM 677 O O . GLY A 1 84 ? 0.331 -22.728 -2.447 1.00 83.19 84 GLY A O 1
ATOM 678 N N . ASN A 1 85 ? -0.631 -24.126 -3.908 1.00 82.31 85 ASN A N 1
ATOM 679 C CA . ASN A 1 85 ? 0.427 -25.130 -3.830 1.00 82.31 85 ASN A CA 1
ATOM 680 C C . ASN A 1 85 ? 1.616 -24.769 -4.737 1.00 82.31 85 ASN A C 1
ATOM 682 O O . ASN A 1 85 ? 1.622 -25.079 -5.930 1.00 82.31 85 ASN A O 1
ATOM 686 N N . MET A 1 86 ? 2.654 -24.178 -4.141 1.00 78.19 86 MET A N 1
ATOM 687 C CA . MET A 1 86 ? 3.900 -23.844 -4.839 1.00 78.19 86 MET A CA 1
ATOM 688 C C . MET A 1 86 ? 4.573 -25.048 -5.505 1.00 78.19 86 MET A C 1
ATOM 690 O O . MET A 1 86 ? 5.089 -24.897 -6.605 1.00 78.19 86 MET A O 1
ATOM 694 N N . ASN A 1 87 ? 4.551 -26.239 -4.898 1.00 79.94 87 ASN A N 1
ATOM 695 C CA . ASN A 1 87 ? 5.197 -27.416 -5.490 1.00 79.94 87 ASN A CA 1
ATOM 696 C C . ASN A 1 87 ? 4.538 -27.784 -6.822 1.00 79.94 87 ASN A C 1
ATOM 698 O O . ASN A 1 87 ? 5.231 -28.018 -7.808 1.00 79.94 87 ASN A O 1
ATOM 702 N N . LYS A 1 88 ? 3.202 -27.754 -6.878 1.00 81.19 88 LYS A N 1
ATOM 703 C CA . LYS A 1 88 ? 2.461 -27.968 -8.126 1.00 81.19 88 LYS A CA 1
ATOM 704 C C . LYS A 1 88 ? 2.826 -26.912 -9.177 1.00 81.19 88 LYS A C 1
ATOM 706 O O . LYS A 1 88 ? 3.178 -27.272 -10.293 1.00 81.19 88 LYS A O 1
ATOM 711 N N . LEU A 1 89 ? 2.830 -25.632 -8.800 1.00 78.69 89 LEU A N 1
ATOM 712 C CA . LEU A 1 89 ? 3.171 -24.535 -9.715 1.00 78.69 89 LEU A CA 1
ATOM 713 C C . LEU A 1 89 ? 4.605 -24.629 -10.259 1.00 78.69 89 LEU A C 1
ATOM 715 O O . LEU A 1 89 ? 4.833 -24.388 -11.443 1.00 78.69 89 LEU A O 1
ATOM 719 N N . CYS A 1 90 ? 5.569 -25.013 -9.420 1.00 75.50 90 CYS A N 1
ATOM 720 C CA . CYS A 1 90 ? 6.959 -25.211 -9.832 1.00 75.50 90 CYS A CA 1
ATOM 721 C C . CYS A 1 90 ? 7.112 -26.377 -10.821 1.00 75.50 90 CYS A C 1
ATOM 723 O O . CYS A 1 90 ? 7.947 -26.301 -11.719 1.00 75.50 90 CYS A O 1
ATOM 725 N N . HIS A 1 91 ? 6.308 -27.438 -10.685 1.00 76.12 91 HIS A N 1
ATOM 726 C CA . HIS A 1 91 ? 6.303 -28.569 -11.619 1.00 76.12 91 HIS A CA 1
ATOM 727 C C . HIS A 1 91 ? 5.541 -28.281 -12.922 1.00 76.12 91 HIS A C 1
ATOM 729 O O . HIS A 1 91 ? 5.898 -28.835 -13.964 1.00 76.12 91 HIS A O 1
ATOM 735 N N . ASP A 1 92 ? 4.548 -27.388 -12.890 1.00 69.19 92 ASP A N 1
ATOM 736 C CA . ASP A 1 92 ? 3.804 -26.947 -14.077 1.00 69.19 92 ASP A CA 1
ATOM 737 C C . ASP A 1 92 ? 4.643 -26.014 -14.978 1.00 69.19 92 ASP A C 1
ATOM 739 O O . ASP A 1 92 ? 4.400 -25.907 -16.185 1.00 69.19 92 ASP A O 1
ATOM 743 N N . MET A 1 93 ? 5.704 -25.396 -14.445 1.00 63.06 93 MET A N 1
ATOM 744 C CA . MET A 1 93 ? 6.701 -24.692 -15.251 1.00 63.06 93 MET A CA 1
ATOM 745 C C . MET A 1 93 ? 7.641 -25.679 -15.964 1.00 63.06 93 MET A C 1
ATOM 747 O O . MET A 1 93 ? 8.758 -25.940 -15.515 1.00 63.06 93 MET A O 1
ATOM 751 N N . LYS A 1 94 ? 7.260 -26.157 -17.158 1.00 60.16 94 LYS A N 1
ATOM 752 C CA . LYS A 1 94 ? 8.233 -26.700 -18.132 1.00 60.16 94 LYS A CA 1
ATOM 753 C C . LYS A 1 94 ? 9.123 -25.566 -18.656 1.00 60.16 94 LYS A C 1
ATOM 755 O O . LYS A 1 94 ? 8.951 -25.084 -19.776 1.00 60.16 94 LYS A O 1
ATOM 760 N N . SER A 1 95 ? 10.064 -25.103 -17.839 1.00 53.44 95 SER A N 1
ATOM 761 C CA . SER A 1 95 ? 11.026 -24.092 -18.263 1.00 53.44 95 SER A CA 1
ATOM 762 C C . SER A 1 95 ? 11.963 -24.683 -19.317 1.00 53.44 95 SER A C 1
ATOM 764 O O . SER A 1 95 ? 12.687 -25.640 -19.051 1.00 53.44 95 SER A O 1
ATOM 766 N N . LYS A 1 96 ? 11.980 -24.104 -20.525 1.00 56.59 96 LYS A N 1
ATOM 767 C CA . LYS A 1 96 ? 12.948 -24.484 -21.568 1.00 56.59 96 LYS A CA 1
ATOM 768 C C . LYS A 1 96 ? 14.387 -24.080 -21.206 1.00 56.59 96 LYS A C 1
ATOM 770 O O . LYS A 1 96 ? 15.314 -24.608 -21.811 1.00 56.59 96 LYS A O 1
ATOM 775 N N . ARG A 1 97 ? 14.583 -23.174 -20.234 1.00 53.59 97 ARG A N 1
ATOM 776 C CA . ARG A 1 97 ? 15.879 -22.731 -19.686 1.00 53.59 97 ARG A CA 1
ATOM 777 C C . ARG A 1 97 ? 15.671 -22.069 -18.320 1.00 53.59 97 ARG A C 1
ATOM 779 O O . ARG A 1 97 ? 14.999 -21.051 -18.224 1.00 53.59 97 ARG A O 1
ATOM 786 N N . THR A 1 98 ? 16.306 -22.593 -17.276 1.00 51.62 98 THR A N 1
ATOM 787 C CA . THR A 1 98 ? 16.303 -22.014 -15.915 1.00 51.62 98 THR A CA 1
ATOM 788 C C . THR A 1 98 ? 17.379 -20.943 -15.694 1.00 51.62 98 THR A C 1
ATOM 790 O O . THR A 1 98 ? 17.478 -20.382 -14.609 1.00 51.62 98 THR A O 1
ATOM 793 N N . SER A 1 99 ? 18.193 -20.634 -16.708 1.00 48.28 99 SER A N 1
ATOM 794 C CA . SER A 1 99 ? 19.223 -19.596 -16.627 1.00 48.28 99 SER A CA 1
ATOM 795 C C . SER A 1 99 ? 18.642 -18.235 -17.014 1.00 48.28 99 SER A C 1
ATOM 797 O O . SER A 1 99 ? 18.459 -17.953 -18.196 1.00 48.28 99 SER A O 1
ATOM 799 N N . PHE A 1 100 ? 18.393 -17.387 -16.016 1.00 46.59 100 PHE A N 1
ATOM 800 C CA . PHE A 1 100 ? 18.287 -15.941 -16.200 1.00 46.59 100 PHE A CA 1
ATOM 801 C C . PHE A 1 100 ? 19.669 -15.340 -15.925 1.00 46.59 100 PHE A C 1
ATOM 803 O O . PHE A 1 100 ? 20.108 -15.293 -14.778 1.00 46.59 100 PHE A O 1
ATOM 810 N N . HIS A 1 101 ? 20.394 -14.962 -16.978 1.00 51.09 101 HIS A N 1
ATOM 811 C CA . HIS A 1 101 ? 21.675 -14.262 -16.863 1.00 51.09 101 HIS A CA 1
ATOM 812 C C . HIS A 1 101 ? 21.394 -12.778 -17.154 1.00 51.09 101 HIS A C 1
ATOM 814 O O . HIS A 1 101 ? 21.192 -12.447 -18.323 1.00 51.09 101 HIS A O 1
ATOM 820 N N . PRO A 1 102 ? 21.327 -11.898 -16.136 1.00 49.44 102 PRO A N 1
ATOM 821 C CA . PRO A 1 102 ? 20.865 -10.515 -16.308 1.00 49.44 102 PRO A CA 1
ATOM 822 C C . PRO A 1 102 ? 21.743 -9.689 -17.263 1.00 49.44 102 PRO A C 1
ATOM 824 O O . PRO A 1 102 ? 21.252 -8.741 -17.866 1.00 49.44 102 PRO A O 1
ATOM 827 N N . ASP A 1 103 ? 22.998 -10.102 -17.467 1.00 54.59 103 ASP A N 1
ATOM 828 C CA . ASP A 1 103 ? 23.963 -9.432 -18.350 1.00 54.59 103 ASP A CA 1
ATOM 829 C C . ASP A 1 103 ? 24.035 -10.034 -19.765 1.00 54.59 103 ASP A C 1
ATOM 831 O O . ASP A 1 103 ? 24.768 -9.538 -20.623 1.00 54.59 103 ASP A O 1
ATOM 835 N N . LYS A 1 104 ? 23.292 -11.115 -20.049 1.00 48.78 104 LYS A N 1
ATOM 836 C CA . LYS A 1 104 ? 23.193 -11.659 -21.410 1.00 48.78 104 LYS A CA 1
ATOM 837 C C . LYS A 1 104 ? 21.925 -11.138 -22.062 1.00 48.78 104 LYS A C 1
ATOM 839 O O . LYS A 1 104 ? 20.835 -11.626 -21.781 1.00 48.78 104 LYS A O 1
ATOM 844 N N . HIS A 1 105 ? 22.074 -10.190 -22.984 1.00 50.97 105 HIS A N 1
ATOM 845 C CA . HIS A 1 105 ? 20.992 -9.842 -23.898 1.00 50.97 105 HIS A CA 1
ATOM 846 C C . HIS A 1 105 ? 20.492 -11.110 -24.600 1.00 50.97 105 HIS A C 1
ATOM 848 O O . HIS A 1 105 ? 21.284 -11.836 -25.209 1.00 50.97 105 HIS A O 1
ATOM 854 N N . GLU A 1 106 ? 19.185 -11.380 -24.516 1.00 51.53 106 GLU A N 1
ATOM 855 C CA . GLU A 1 106 ? 18.552 -12.391 -25.356 1.00 51.53 106 GLU A CA 1
ATOM 856 C C . GLU A 1 106 ? 18.852 -12.039 -26.811 1.00 51.53 106 GLU A C 1
ATOM 858 O O . GLU A 1 106 ? 18.376 -11.037 -27.351 1.00 51.53 106 GLU A O 1
ATOM 863 N N . THR A 1 107 ? 19.682 -12.853 -27.457 1.00 52.47 107 THR A N 1
ATOM 864 C CA . THR A 1 107 ? 19.818 -12.792 -28.904 1.00 52.47 107 THR A CA 1
ATOM 865 C C . THR A 1 107 ? 18.439 -13.126 -29.450 1.00 52.47 107 THR A C 1
ATOM 867 O O . THR A 1 107 ? 17.965 -14.247 -29.248 1.00 52.47 107 THR A O 1
ATOM 870 N N . LYS A 1 108 ? 17.768 -12.141 -30.066 1.00 49.41 108 LYS A N 1
ATOM 871 C CA . LYS A 1 108 ? 16.478 -12.355 -30.733 1.00 49.41 108 LYS A CA 1
ATOM 872 C C . LYS A 1 108 ? 16.585 -13.648 -31.529 1.00 49.41 108 LYS A C 1
ATOM 874 O O . LYS A 1 108 ? 17.549 -13.812 -32.277 1.00 49.41 108 LYS A O 1
ATOM 879 N N . ALA A 1 109 ? 15.634 -14.561 -31.330 1.00 52.75 109 ALA A N 1
ATOM 880 C CA . ALA A 1 109 ? 15.584 -15.787 -32.106 1.00 52.75 109 ALA A CA 1
ATOM 881 C C . ALA A 1 109 ? 15.688 -15.400 -33.584 1.00 52.75 109 ALA A C 1
ATOM 883 O O . ALA A 1 109 ? 14.854 -14.639 -34.083 1.00 52.75 109 ALA A O 1
ATOM 884 N N . ALA A 1 110 ? 16.754 -15.852 -34.248 1.00 56.06 110 ALA A N 1
ATOM 885 C CA . ALA A 1 110 ? 16.876 -15.669 -35.681 1.00 56.06 110 ALA A CA 1
ATOM 886 C C . ALA A 1 110 ? 15.610 -16.269 -36.305 1.00 56.06 110 ALA A C 1
ATOM 888 O O . ALA A 1 110 ? 15.218 -17.375 -35.905 1.00 56.06 110 ALA A O 1
ATOM 889 N N . PRO A 1 111 ? 14.928 -15.551 -37.214 1.00 45.31 111 PRO A N 1
ATOM 890 C CA . PRO A 1 111 ? 13.744 -16.090 -37.852 1.00 45.31 111 PRO A CA 1
ATOM 891 C C . PRO A 1 111 ? 14.158 -17.401 -38.513 1.00 45.31 111 PRO A C 1
ATOM 893 O O . PRO A 1 111 ? 14.991 -17.426 -39.417 1.00 45.31 111 PRO A O 1
ATOM 896 N N . THR A 1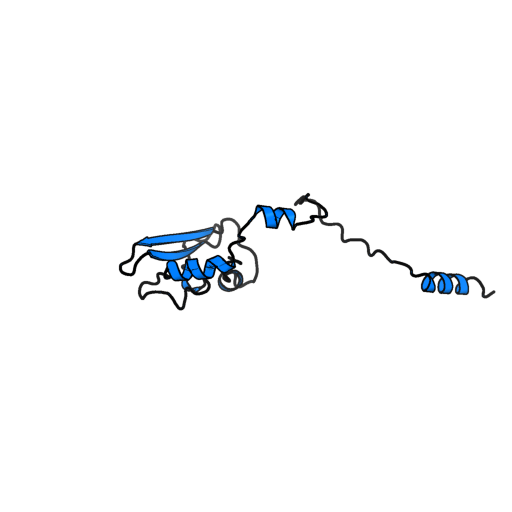 112 ? 13.624 -18.510 -38.008 1.00 48.31 112 THR A N 1
ATOM 897 C CA . THR A 1 112 ? 13.771 -19.793 -38.681 1.00 48.31 112 THR A CA 1
ATOM 898 C C . THR A 1 112 ? 12.884 -19.692 -39.906 1.00 48.31 112 THR A C 1
ATOM 900 O O . THR A 1 112 ? 11.669 -19.848 -39.813 1.00 48.31 112 THR A O 1
ATOM 903 N N . ILE A 1 113 ? 13.476 -19.340 -41.045 1.00 48.78 113 ILE A N 1
ATOM 904 C CA . ILE A 1 113 ? 12.780 -19.411 -42.323 1.00 48.78 113 ILE A CA 1
ATOM 905 C C . ILE A 1 113 ? 12.618 -20.898 -42.618 1.00 48.78 113 ILE A C 1
ATOM 907 O O . ILE A 1 113 ? 13.532 -21.561 -43.105 1.00 48.78 113 ILE A O 1
ATOM 911 N N . THR A 1 114 ? 11.461 -21.451 -42.268 1.00 53.34 114 THR A N 1
ATOM 912 C CA . THR A 1 114 ? 11.066 -22.775 -42.734 1.00 53.34 114 THR A CA 1
ATOM 913 C C . THR A 1 114 ? 10.689 -22.631 -44.202 1.00 53.34 114 THR A C 1
ATOM 915 O O . THR A 1 114 ? 9.571 -22.248 -44.542 1.00 53.34 114 THR A O 1
ATOM 918 N N . VAL A 1 115 ? 11.655 -22.872 -45.087 1.00 53.59 115 VAL A N 1
ATOM 919 C CA . VAL A 1 115 ? 11.414 -22.922 -46.529 1.00 53.59 115 VAL A CA 1
ATOM 920 C C . VAL A 1 115 ? 10.578 -24.172 -46.798 1.00 53.59 115 VAL A C 1
ATOM 922 O O . VAL A 1 115 ? 11.082 -25.292 -46.770 1.00 53.59 115 VAL A O 1
ATOM 925 N N . GLY A 1 116 ? 9.273 -23.989 -46.994 1.00 54.69 116 GLY A N 1
ATOM 926 C CA . GLY A 1 116 ? 8.392 -25.070 -47.424 1.00 54.69 116 GLY A CA 1
ATOM 927 C C . GLY A 1 116 ? 8.780 -25.571 -48.825 1.00 54.69 116 GLY A C 1
ATOM 928 O O . GLY A 1 116 ? 9.322 -24.800 -49.623 1.00 54.69 116 GLY A O 1
ATOM 929 N N . PRO A 1 117 ? 8.473 -26.833 -49.174 1.00 59.47 117 PRO A N 1
ATOM 930 C CA . PRO A 1 117 ? 8.881 -27.446 -50.447 1.00 59.47 117 PRO A CA 1
ATOM 931 C C . PRO A 1 117 ? 8.390 -26.690 -51.701 1.00 59.47 117 PRO A C 1
ATOM 933 O O . PRO A 1 117 ? 9.009 -26.780 -52.761 1.00 59.47 117 PRO A O 1
ATOM 936 N N . ALA A 1 118 ? 7.330 -25.883 -51.577 1.00 58.19 118 ALA A N 1
ATOM 937 C CA . ALA A 1 118 ? 6.823 -25.017 -52.645 1.00 58.19 118 ALA A CA 1
ATOM 938 C C . ALA A 1 118 ? 7.765 -23.843 -53.001 1.00 58.19 118 ALA A C 1
ATOM 940 O O . ALA A 1 118 ? 7.785 -23.385 -54.137 1.00 58.19 118 ALA A O 1
ATOM 941 N N . VAL A 1 119 ? 8.576 -23.358 -52.055 1.00 57.44 119 VAL A N 1
ATOM 942 C CA . VAL A 1 119 ? 9.518 -22.248 -52.299 1.00 57.44 119 VAL A CA 1
ATOM 943 C C . VAL A 1 119 ? 10.806 -22.758 -52.958 1.00 57.44 119 VAL A C 1
ATOM 945 O O . VAL A 1 119 ? 11.397 -22.067 -53.785 1.00 57.44 119 VAL A O 1
ATOM 948 N N . LEU A 1 120 ? 11.203 -24.003 -52.665 1.00 56.44 120 LEU A N 1
ATOM 949 C CA . LEU A 1 120 ? 12.364 -24.650 -53.285 1.00 56.44 120 LEU A CA 1
ATOM 950 C C . LEU A 1 120 ? 12.137 -24.923 -54.784 1.00 56.44 120 LEU A C 1
ATOM 952 O O . LEU A 1 120 ? 13.049 -24.772 -55.591 1.00 56.44 120 LEU A O 1
ATOM 956 N N . THR A 1 121 ? 10.905 -25.272 -55.164 1.00 58.09 121 THR A N 1
ATOM 957 C CA . THR A 1 121 ? 10.517 -25.528 -56.562 1.00 58.09 121 THR A CA 1
ATOM 958 C C . THR A 1 121 ? 10.479 -24.252 -57.410 1.00 58.09 121 THR A C 1
ATOM 960 O O . THR A 1 121 ? 10.927 -24.279 -58.555 1.00 58.09 121 THR A O 1
ATOM 963 N N . LEU A 1 122 ? 10.053 -23.116 -56.845 1.00 56.44 122 LEU A N 1
ATOM 964 C CA . LEU A 1 122 ? 10.105 -21.814 -57.527 1.00 56.44 122 LEU A CA 1
ATOM 965 C C . LEU A 1 122 ? 11.542 -21.329 -57.788 1.00 56.44 122 LEU A C 1
ATOM 967 O O . LEU A 1 122 ? 11.828 -20.829 -58.875 1.00 56.44 122 LEU A O 1
ATOM 971 N N . LEU A 1 123 ? 12.465 -21.525 -56.842 1.00 56.88 123 LEU A N 1
ATOM 972 C CA . LEU A 1 123 ? 13.878 -21.153 -57.015 1.00 56.88 123 LEU A CA 1
ATOM 973 C C . LEU A 1 123 ? 14.585 -21.984 -58.097 1.00 56.88 123 LEU A C 1
ATOM 975 O O . LEU A 1 123 ? 15.387 -21.447 -58.855 1.00 56.88 123 LEU A O 1
ATOM 979 N N . LEU A 1 124 ? 14.252 -23.271 -58.222 1.00 58.22 124 LEU A N 1
ATOM 980 C CA . LEU A 1 124 ? 14.798 -24.144 -59.269 1.00 58.22 124 LEU A CA 1
ATOM 981 C C . LEU A 1 124 ? 14.265 -23.797 -60.671 1.00 58.22 124 LEU A C 1
ATOM 983 O O . LEU A 1 124 ? 14.985 -23.960 -61.654 1.00 58.22 124 LEU A O 1
ATOM 987 N N . SER A 1 125 ? 13.044 -23.259 -60.776 1.00 57.31 125 SER A N 1
ATOM 988 C CA . SER A 1 125 ? 12.456 -22.857 -62.065 1.00 57.31 125 SER A CA 1
ATOM 989 C C . SER A 1 125 ? 13.057 -21.584 -62.675 1.00 57.31 125 SER A C 1
ATOM 991 O O . SER A 1 125 ? 12.912 -21.363 -63.872 1.00 57.31 125 SER A O 1
ATOM 993 N N . GLN A 1 126 ? 13.780 -20.772 -61.892 1.00 56.12 126 GLN A N 1
ATOM 994 C CA . GLN A 1 126 ? 14.458 -19.565 -62.391 1.00 56.12 126 GLN A CA 1
ATOM 995 C C . GLN A 1 126 ? 15.865 -19.836 -62.947 1.00 56.12 126 GLN A C 1
ATOM 997 O O . GLN A 1 126 ? 16.470 -18.943 -63.531 1.00 56.12 126 GLN A O 1
ATOM 1002 N N . VAL A 1 127 ? 16.385 -21.059 -62.787 1.00 56.47 127 VAL A N 1
ATOM 1003 C CA . VAL A 1 127 ? 17.704 -21.476 -63.306 1.00 56.47 127 VAL A CA 1
ATOM 1004 C C . VAL A 1 127 ? 17.577 -22.218 -64.649 1.00 56.47 127 VAL A C 1
ATOM 1006 O O . VAL A 1 127 ? 18.563 -22.406 -65.353 1.00 56.47 127 VAL A O 1
ATOM 1009 N N . LEU A 1 128 ? 16.357 -22.601 -65.042 1.00 53.09 128 LEU A N 1
ATOM 1010 C CA . LEU A 1 128 ? 16.043 -23.254 -66.317 1.00 53.09 128 LEU A CA 1
ATOM 1011 C C . LEU A 1 128 ? 15.192 -22.347 -67.217 1.00 53.09 128 LEU A C 1
ATOM 1013 O O . LEU A 1 128 ? 14.113 -22.721 -67.666 1.00 53.09 128 LEU A O 1
ATOM 1017 N N . ILE A 1 129 ? 15.686 -21.147 -67.498 1.00 53.62 129 ILE A N 1
ATOM 1018 C CA . ILE A 1 129 ? 15.292 -20.417 -68.704 1.00 53.62 129 ILE A CA 1
ATOM 1019 C C . ILE A 1 129 ? 16.604 -19.935 -69.338 1.00 53.62 129 ILE A C 1
ATOM 1021 O O . ILE A 1 129 ? 17.272 -19.107 -68.717 1.00 53.62 129 ILE A O 1
ATOM 1025 N N . PRO A 1 130 ? 17.039 -20.523 -70.469 1.00 52.03 130 PRO A N 1
ATOM 1026 C CA . PRO A 1 130 ? 18.229 -20.070 -71.185 1.00 52.03 130 PRO A CA 1
ATOM 1027 C C . PRO A 1 130 ? 18.040 -18.675 -71.792 1.00 52.03 130 PRO A C 1
ATOM 1029 O O . PRO A 1 130 ? 16.882 -18.309 -72.103 1.00 52.03 130 PRO A O 1
#

Organism: NCBI:txid387005

Foldseek 3Di:
DVLQVQQCVVVVVSDDQEAPKDKDWDWDQDPVGTFIWIWIDRHPPGPDTHTCQCSGPPQVVQADPVGTGDVVRSVVSSVVVVPPDPVVVVVVPPDPDPDDDVPDDPPPPDPPPPCDPVNVVVVVVVVPDD

Secondary structure (DSSP, 8-state):
-GGGT-HHHH-TTS--PPTT-EEEEEEEEETTEEEEEEEEE-STT--S-EE-GGGSTTTTTSB-TTSPEEHHHHHHHHGGG----HHHHHHH---S-----TTS------------HHHHHHHHHTSS--